Protein AF-A0A8D8CBX4-F1 (afdb_monomer_lite)

InterPro domains:
  IPR007122 Villin/Gelsolin [PR00597] (78-94)
  IPR007122 Villin/Gelsolin [PR00597] (103-121)
  IPR007122 Villin/Gelsolin [PTHR11977] (2-122)
  IPR007123 Gelsolin-like domain [PF00626] (69-121)
  IPR029006 ADF-H/Gelsolin-like domain superfamily [G3DSA:3.40.20.10] (53-123)

Organism: Culex pipiens (NCBI:txid7175)

Sequence (123 aa):
TMFKQFFSNWKDKDQSTGPGQAYSIGRIARVSQVPFDASSLHSNKVMAAQHGMVDDGSGKVQVWRVEGNDRVPVDPSSFGQFFGGDCYLILYTYLNGGREQHIIYTWQGLKCTQDELTASAFL

Radius of gyration: 19.62 Å; chains: 1; bounding box: 45×46×44 Å

Structure (mmCIF, N/CA/C/O backbone):
data_AF-A0A8D8CBX4-F1
#
_entry.id   AF-A0A8D8CBX4-F1
#
loop_
_atom_site.group_PDB
_atom_site.id
_atom_site.type_symbol
_atom_site.label_atom_id
_atom_site.label_alt_id
_atom_site.label_comp_id
_atom_site.label_asym_id
_atom_site.label_entity_id
_atom_site.label_seq_id
_atom_site.pdbx_PDB_ins_code
_atom_site.Cartn_x
_atom_site.Cartn_y
_atom_site.Cartn_z
_atom_site.occupancy
_atom_site.B_iso_or_equiv
_atom_site.auth_seq_id
_atom_site.auth_comp_id
_atom_site.auth_asym_id
_atom_site.auth_atom_id
_atom_site.pdbx_PDB_model_num
ATOM 1 N N . THR A 1 1 ? 20.791 19.776 -9.555 1.00 57.38 1 THR A N 1
ATOM 2 C CA . THR A 1 1 ? 21.751 19.957 -8.445 1.00 57.38 1 THR A CA 1
ATOM 3 C C . THR A 1 1 ? 21.024 19.840 -7.124 1.00 57.38 1 THR A C 1
ATOM 5 O O . THR A 1 1 ? 19.855 20.199 -7.064 1.00 57.38 1 THR A O 1
ATOM 8 N N . MET A 1 2 ? 21.725 19.398 -6.077 1.00 78.38 2 MET A N 1
ATOM 9 C CA . MET A 1 2 ? 21.229 19.317 -4.694 1.00 78.38 2 MET A CA 1
ATOM 10 C C . MET A 1 2 ? 20.594 20.640 -4.216 1.00 78.38 2 MET A C 1
ATOM 12 O O . MET A 1 2 ? 19.652 20.636 -3.445 1.00 78.38 2 MET A O 1
ATOM 16 N N . PHE A 1 3 ? 21.040 21.775 -4.764 1.00 85.56 3 PHE A N 1
ATOM 17 C CA . PHE A 1 3 ? 20.479 23.113 -4.550 1.00 85.56 3 PHE A CA 1
ATOM 18 C C . PHE A 1 3 ? 18.948 23.215 -4.704 1.00 85.56 3 PHE A C 1
ATOM 20 O O . PHE A 1 3 ? 18.302 23.885 -3.905 1.00 85.56 3 PHE A O 1
ATOM 27 N N . LYS A 1 4 ? 18.348 22.540 -5.697 1.00 84.31 4 LYS A N 1
ATOM 28 C CA . LYS A 1 4 ? 16.898 22.647 -5.946 1.00 84.31 4 LYS A CA 1
ATOM 29 C C . LYS A 1 4 ? 16.053 22.052 -4.807 1.00 84.31 4 LYS A C 1
ATOM 31 O O . LYS A 1 4 ? 14.904 22.444 -4.659 1.00 84.31 4 LYS A O 1
ATOM 36 N N . GLN A 1 5 ? 16.622 21.168 -3.978 1.00 85.06 5 GLN A N 1
ATOM 37 C CA . GLN A 1 5 ? 15.916 20.525 -2.862 1.00 85.06 5 GLN A CA 1
ATOM 38 C C . GLN A 1 5 ? 15.613 21.479 -1.691 1.00 85.06 5 GLN A C 1
ATOM 40 O O . GLN A 1 5 ? 14.779 21.161 -0.853 1.00 85.06 5 GLN A O 1
ATOM 45 N N . PHE A 1 6 ? 16.298 22.629 -1.602 1.00 91.50 6 PHE A N 1
ATOM 46 C CA . PHE A 1 6 ? 16.089 23.607 -0.521 1.00 91.50 6 PHE A CA 1
ATOM 47 C C . PHE A 1 6 ? 14.812 24.438 -0.694 1.00 91.50 6 PHE A C 1
ATOM 49 O O . PHE A 1 6 ? 14.454 25.214 0.189 1.00 91.50 6 PHE A O 1
ATOM 56 N N . PHE A 1 7 ? 14.129 24.293 -1.828 1.00 90.88 7 PHE A N 1
ATOM 57 C CA . PHE A 1 7 ? 12.913 25.024 -2.146 1.00 90.88 7 PHE A CA 1
ATOM 58 C C . PHE A 1 7 ? 11.723 24.070 -2.073 1.00 90.88 7 PHE A C 1
ATOM 60 O O . PHE A 1 7 ? 11.760 22.984 -2.644 1.00 90.88 7 PHE A O 1
ATOM 67 N N . SER A 1 8 ? 10.649 24.491 -1.401 1.00 88.19 8 SER A N 1
ATOM 68 C CA . SER A 1 8 ? 9.446 23.670 -1.191 1.00 88.19 8 SER A CA 1
ATOM 69 C C . SER A 1 8 ? 8.744 23.262 -2.490 1.00 88.19 8 SER A C 1
ATOM 71 O O . SER A 1 8 ? 8.106 22.216 -2.543 1.00 88.19 8 SER A O 1
ATOM 73 N N . ASN A 1 9 ? 8.854 24.077 -3.543 1.00 84.44 9 ASN A N 1
ATOM 74 C CA . ASN A 1 9 ? 8.323 23.780 -4.870 1.00 84.44 9 ASN A CA 1
ATOM 75 C C . ASN A 1 9 ? 9.165 24.490 -5.942 1.00 84.44 9 ASN A C 1
ATOM 77 O O . ASN A 1 9 ? 8.913 25.651 -6.270 1.00 84.44 9 ASN A O 1
ATOM 81 N N . TRP A 1 10 ? 10.193 23.814 -6.463 1.00 84.56 10 TRP A N 1
ATOM 82 C CA . TRP A 1 10 ? 11.012 24.329 -7.565 1.00 84.56 10 TRP A CA 1
ATOM 83 C C . TRP A 1 10 ? 10.423 23.914 -8.913 1.00 84.56 10 TRP A C 1
ATOM 85 O O . TRP A 1 10 ? 10.226 22.727 -9.166 1.00 84.56 10 TRP A O 1
ATOM 95 N N . LYS A 1 11 ? 10.215 24.878 -9.813 1.00 83.12 11 LYS A N 1
ATOM 96 C CA . LYS A 1 11 ? 9.778 24.623 -11.190 1.00 83.12 11 LYS A CA 1
ATOM 97 C C . LYS A 1 11 ? 10.758 25.262 -12.159 1.00 83.12 11 LYS A C 1
ATOM 99 O O . LYS A 1 11 ? 11.038 26.453 -12.047 1.00 83.12 11 LYS A O 1
ATOM 104 N N . ASP A 1 12 ? 11.260 24.486 -13.114 1.00 81.81 12 ASP A N 1
ATOM 105 C CA . ASP A 1 12 ? 12.005 25.057 -14.231 1.00 81.81 12 ASP A CA 1
ATOM 106 C C . ASP A 1 12 ? 11.011 25.635 -15.248 1.00 81.81 12 ASP A C 1
ATOM 108 O O . ASP A 1 12 ? 9.989 25.021 -15.573 1.00 81.81 12 ASP A O 1
ATOM 112 N N . LYS A 1 13 ? 11.296 26.845 -15.733 1.00 75.94 13 LYS A N 1
ATOM 113 C CA . LYS A 1 13 ? 10.495 27.494 -16.773 1.00 75.94 13 LYS A CA 1
ATOM 114 C C . LYS A 1 13 ? 10.512 26.608 -18.030 1.00 75.94 13 LYS A C 1
ATOM 116 O O . LYS A 1 13 ? 11.580 26.171 -18.446 1.00 75.94 13 LYS A O 1
ATOM 121 N N . ASP A 1 14 ? 9.334 26.327 -18.589 1.00 72.19 14 ASP A N 1
ATOM 122 C CA . ASP A 1 14 ? 9.120 25.564 -19.834 1.00 72.19 14 ASP A CA 1
ATOM 123 C C . ASP A 1 14 ? 9.420 24.042 -19.781 1.00 72.19 14 ASP A C 1
ATOM 125 O O . ASP A 1 14 ? 9.420 23.365 -20.807 1.00 72.19 14 ASP A O 1
ATOM 129 N N . GLN A 1 15 ? 9.599 23.450 -18.592 1.00 65.69 15 GLN A N 1
ATOM 130 C CA . GLN A 1 15 ? 9.895 22.010 -18.440 1.00 65.69 15 GLN A CA 1
ATOM 131 C C . GLN A 1 15 ? 8.688 21.073 -18.664 1.00 65.69 15 GLN A C 1
ATOM 133 O O . GLN A 1 15 ? 8.854 19.858 -18.722 1.00 65.69 15 GLN A O 1
ATOM 138 N N . SER A 1 16 ? 7.468 21.597 -18.812 1.00 64.75 16 SER A N 1
ATOM 139 C CA . SER A 1 16 ? 6.272 20.774 -19.065 1.00 64.75 16 SER A CA 1
ATOM 140 C C . SER A 1 16 ? 6.237 20.145 -20.464 1.00 64.75 16 SER A C 1
ATOM 142 O O . SER A 1 16 ? 5.397 19.286 -20.720 1.00 64.75 16 SER A O 1
ATOM 144 N N . THR A 1 17 ? 7.128 20.555 -21.372 1.00 56.28 17 THR A N 1
ATOM 145 C CA . THR A 1 17 ? 7.209 20.045 -22.746 1.00 56.28 17 THR A CA 1
ATOM 146 C C . THR A 1 17 ? 8.581 19.426 -23.021 1.00 56.28 17 THR A C 1
ATOM 148 O O . THR A 1 17 ? 9.570 20.141 -23.158 1.00 56.28 17 THR A O 1
ATOM 151 N N . GLY A 1 18 ? 8.633 18.095 -23.135 1.00 59.56 18 GLY A N 1
ATOM 152 C CA . GLY A 1 18 ? 9.830 17.327 -23.511 1.00 59.56 18 GLY A CA 1
ATOM 153 C C . GLY A 1 18 ? 10.329 16.363 -22.421 1.00 59.56 18 GLY A C 1
ATOM 154 O O . GLY A 1 18 ? 9.892 16.444 -21.274 1.00 59.56 18 GLY A O 1
ATOM 155 N N . PRO A 1 19 ? 11.231 15.419 -22.755 1.00 58.53 19 PRO A N 1
ATOM 156 C CA . PRO A 1 19 ? 11.836 14.525 -21.769 1.00 58.53 19 PRO A CA 1
ATOM 157 C C . PRO A 1 19 ? 12.657 15.350 -20.768 1.00 58.53 19 PRO A C 1
ATOM 159 O O . PRO A 1 19 ? 13.644 15.990 -21.133 1.00 58.53 19 PRO A O 1
ATOM 162 N N . GLY A 1 20 ? 12.218 15.374 -19.507 1.00 57.94 20 GLY A N 1
ATOM 163 C CA . GLY A 1 20 ? 12.816 16.200 -18.460 1.00 57.94 20 GLY A CA 1
ATOM 164 C C . GLY A 1 20 ? 14.312 15.926 -18.278 1.00 57.94 20 GLY A C 1
ATOM 165 O O . GLY A 1 20 ? 14.747 14.777 -18.209 1.00 57.94 20 GLY A O 1
ATOM 166 N N . GLN A 1 21 ? 15.123 16.982 -18.176 1.00 54.78 21 GLN A N 1
ATOM 167 C CA . GLN A 1 21 ? 16.536 16.843 -17.822 1.00 54.78 21 GLN A CA 1
ATOM 168 C C . GLN A 1 21 ? 16.675 16.471 -16.340 1.00 54.78 21 GLN A C 1
ATOM 170 O O . GLN A 1 21 ? 16.613 17.326 -15.454 1.00 54.78 21 GLN A O 1
ATOM 175 N N . ALA A 1 22 ? 16.905 15.188 -16.063 1.00 53.78 22 ALA A N 1
ATOM 176 C CA . ALA A 1 22 ? 17.381 14.750 -14.759 1.00 53.78 22 ALA A CA 1
ATOM 177 C C . ALA A 1 22 ? 18.858 15.153 -14.610 1.00 53.78 22 ALA A C 1
ATOM 179 O O . ALA A 1 22 ? 19.747 14.584 -15.242 1.00 53.78 22 ALA A O 1
ATOM 180 N N . TYR A 1 23 ? 19.137 16.160 -13.782 1.00 53.59 23 TYR A N 1
ATOM 181 C CA . TYR A 1 23 ? 20.510 16.494 -13.399 1.00 53.59 23 TYR A CA 1
ATOM 182 C C . TYR A 1 23 ? 21.025 15.474 -12.376 1.00 53.59 23 TYR A C 1
ATOM 184 O O . TYR A 1 23 ? 20.825 15.650 -11.173 1.00 53.59 23 TYR A O 1
ATOM 192 N N . SER A 1 24 ? 21.710 14.432 -12.846 1.00 53.16 24 SER A N 1
ATOM 193 C CA . SER A 1 24 ? 22.367 13.434 -11.996 1.00 53.16 24 SER A CA 1
ATOM 194 C C . SER A 1 24 ? 23.672 13.996 -11.422 1.00 53.16 24 SER A C 1
ATOM 196 O O . SER A 1 24 ? 24.594 14.316 -12.170 1.00 53.16 24 SER A O 1
ATOM 198 N N . ILE A 1 25 ? 23.786 14.111 -10.096 1.00 45.34 25 ILE A N 1
ATOM 199 C CA . ILE A 1 25 ? 25.086 14.317 -9.440 1.00 45.34 25 ILE A CA 1
ATOM 200 C C . ILE A 1 25 ? 25.680 12.930 -9.167 1.00 45.34 25 ILE A C 1
ATOM 202 O O . ILE A 1 25 ? 25.120 12.170 -8.384 1.00 45.34 25 ILE A O 1
ATOM 206 N N . GLY A 1 26 ? 26.808 12.606 -9.807 1.00 55.91 26 GLY A N 1
ATOM 207 C CA . GLY A 1 26 ? 27.581 11.381 -9.559 1.00 55.91 26 GLY A CA 1
ATOM 208 C C . GLY A 1 26 ? 27.706 10.438 -10.761 1.00 55.91 26 GLY A C 1
ATOM 209 O O . GLY A 1 26 ? 27.077 10.625 -11.800 1.00 55.91 26 GLY A O 1
ATOM 210 N N . ARG A 1 27 ? 28.544 9.400 -10.610 1.00 50.62 27 ARG A N 1
ATOM 211 C CA . ARG A 1 27 ? 28.816 8.343 -11.605 1.00 50.62 27 ARG A CA 1
ATOM 212 C C . ARG A 1 27 ? 27.663 7.330 -11.668 1.00 50.62 27 ARG A C 1
ATOM 214 O O . ARG A 1 27 ? 27.875 6.132 -11.533 1.00 50.62 27 ARG A O 1
ATOM 221 N N . ILE A 1 28 ? 26.437 7.811 -11.832 1.00 54.34 28 ILE A N 1
ATOM 222 C CA . ILE A 1 28 ? 25.296 6.956 -12.153 1.00 54.34 28 ILE A CA 1
ATOM 223 C C . ILE A 1 28 ? 25.345 6.795 -13.672 1.00 54.34 28 ILE A C 1
ATOM 225 O O . ILE A 1 28 ? 25.278 7.783 -14.404 1.00 54.34 28 ILE A O 1
ATOM 229 N N . ALA A 1 29 ? 25.580 5.570 -14.147 1.00 55.88 29 ALA A N 1
ATOM 230 C CA . ALA A 1 29 ? 25.587 5.262 -15.576 1.00 55.88 29 ALA A CA 1
ATOM 231 C C . ALA A 1 29 ? 24.302 5.792 -16.235 1.00 55.88 29 ALA A C 1
ATOM 233 O O . ALA A 1 29 ? 23.274 5.888 -15.569 1.00 55.88 29 ALA A O 1
ATOM 234 N N . ARG A 1 30 ? 24.346 6.146 -17.528 1.00 62.28 30 ARG A N 1
ATOM 235 C CA . ARG A 1 30 ? 23.145 6.554 -18.278 1.00 62.28 30 ARG A CA 1
ATOM 236 C C . ARG A 1 30 ? 22.066 5.477 -18.119 1.00 62.28 30 ARG A C 1
ATOM 238 O O . ARG A 1 30 ? 22.155 4.426 -18.744 1.00 62.28 30 ARG A O 1
ATOM 245 N N . VAL A 1 31 ? 21.070 5.738 -17.278 1.00 68.56 31 VAL A N 1
ATOM 246 C CA . VAL A 1 31 ? 19.917 4.858 -17.100 1.00 68.56 31 VAL A CA 1
ATOM 247 C C . VAL A 1 31 ? 18.951 5.155 -18.244 1.00 68.56 31 VAL A C 1
ATOM 249 O O . VAL A 1 31 ? 18.454 6.277 -18.361 1.00 68.56 31 VAL A O 1
ATOM 252 N N . SER A 1 32 ? 18.710 4.173 -19.114 1.00 77.69 32 SER A N 1
ATOM 253 C CA . SER A 1 32 ? 17.713 4.285 -20.180 1.00 77.69 32 SER A CA 1
ATOM 254 C C . SER A 1 32 ? 16.328 4.430 -19.564 1.00 77.69 32 SER A C 1
ATOM 256 O O . SER A 1 32 ? 15.933 3.588 -18.761 1.00 77.69 32 SER A O 1
ATOM 258 N N . GLN A 1 33 ? 15.594 5.475 -19.935 1.00 77.12 33 GLN A N 1
ATOM 259 C CA . GLN A 1 33 ? 14.199 5.632 -19.532 1.00 77.12 33 GLN A CA 1
ATOM 260 C C . GLN A 1 33 ? 13.367 4.555 -20.230 1.00 77.12 33 GLN A C 1
ATOM 262 O O . GLN A 1 33 ? 13.363 4.486 -21.460 1.00 77.12 33 GLN A O 1
ATOM 267 N N . VAL A 1 34 ? 12.711 3.696 -19.452 1.00 83.75 34 VAL A N 1
ATOM 268 C CA . VAL A 1 34 ? 11.866 2.618 -19.967 1.00 83.75 34 VAL A CA 1
ATOM 269 C C . VAL A 1 34 ? 10.408 3.016 -19.722 1.00 83.75 34 VAL A C 1
ATOM 271 O O . VAL A 1 34 ? 10.032 3.221 -18.566 1.00 83.75 34 VAL A O 1
ATOM 274 N N . PRO A 1 35 ? 9.578 3.159 -20.770 1.00 86.94 35 PRO A N 1
ATOM 275 C CA . PRO A 1 35 ? 8.142 3.370 -20.601 1.00 86.94 35 PRO A CA 1
ATOM 276 C C . PRO A 1 35 ? 7.511 2.252 -19.767 1.00 86.94 35 PRO A C 1
ATOM 278 O O . PRO A 1 35 ? 7.965 1.113 -19.826 1.00 86.94 35 PRO A O 1
ATOM 281 N N . PHE A 1 36 ? 6.473 2.570 -18.996 1.00 87.44 36 PHE A N 1
ATOM 282 C CA . PHE A 1 36 ? 5.753 1.562 -18.222 1.00 87.44 36 PHE A CA 1
ATOM 283 C C . PHE A 1 36 ? 4.942 0.644 -19.147 1.00 87.44 36 PHE A C 1
ATOM 285 O O . PHE A 1 36 ? 4.178 1.126 -19.982 1.00 87.44 36 PHE A O 1
ATOM 292 N N . ASP A 1 37 ? 5.084 -0.667 -18.963 1.00 88.31 37 ASP A N 1
ATOM 293 C CA . ASP A 1 37 ? 4.275 -1.701 -19.606 1.00 88.31 37 ASP A CA 1
ATOM 294 C C . ASP A 1 37 ? 4.102 -2.880 -18.638 1.00 88.31 37 ASP A C 1
ATOM 296 O O . ASP A 1 37 ? 5.040 -3.626 -18.354 1.00 88.31 37 ASP A O 1
ATOM 300 N N . ALA A 1 38 ? 2.878 -3.053 -18.137 1.00 85.56 38 ALA A N 1
ATOM 301 C CA . ALA A 1 38 ? 2.551 -4.081 -17.154 1.00 85.56 38 ALA A CA 1
ATOM 302 C C . ALA A 1 38 ? 2.845 -5.505 -17.660 1.00 85.56 38 ALA A C 1
ATOM 304 O O . ALA A 1 38 ? 3.258 -6.357 -16.876 1.00 85.56 38 ALA A O 1
ATOM 305 N N . SER A 1 39 ? 2.703 -5.754 -18.970 1.00 85.81 39 SER A N 1
ATOM 306 C CA . SER A 1 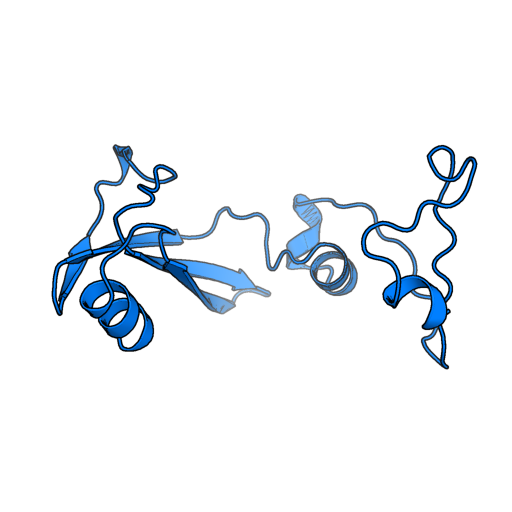39 ? 2.862 -7.096 -19.546 1.00 85.81 39 SER A CA 1
ATOM 307 C C . SER A 1 39 ? 4.300 -7.614 -19.483 1.00 85.81 39 SER A C 1
ATOM 309 O O . SER A 1 39 ? 4.518 -8.817 -19.374 1.00 85.81 39 SER A O 1
ATOM 311 N N . SER A 1 40 ? 5.289 -6.716 -19.504 1.00 84.69 40 SER A N 1
ATOM 312 C CA . SER A 1 40 ? 6.712 -7.065 -19.426 1.00 84.69 40 SER A CA 1
ATOM 313 C C . SER A 1 40 ? 7.341 -6.775 -18.057 1.00 84.69 40 SER A C 1
ATOM 315 O O . SER A 1 40 ? 8.488 -7.172 -17.806 1.00 84.69 40 SER A O 1
ATOM 317 N N . LEU A 1 41 ? 6.591 -6.151 -17.142 1.00 84.00 41 LEU A N 1
ATOM 318 C CA . LEU A 1 41 ? 7.058 -5.683 -15.836 1.00 84.00 41 LEU A CA 1
ATOM 319 C C . LEU A 1 41 ? 7.686 -6.791 -14.981 1.00 84.00 41 LEU A C 1
ATOM 321 O O . LEU A 1 41 ? 8.782 -6.611 -14.451 1.00 84.00 41 LEU A O 1
ATOM 325 N N . HIS A 1 42 ? 7.058 -7.968 -14.933 1.00 77.94 42 HIS A N 1
ATOM 326 C CA . HIS A 1 42 ? 7.532 -9.121 -14.154 1.00 77.94 42 HIS A CA 1
ATOM 327 C C . HIS A 1 42 ? 8.908 -9.660 -14.605 1.00 77.94 42 HIS A C 1
ATOM 329 O O . HIS A 1 42 ? 9.524 -10.472 -13.915 1.00 77.94 42 HIS A O 1
ATOM 335 N N . SER A 1 43 ? 9.389 -9.267 -15.789 1.00 82.12 43 SER A N 1
ATOM 336 C CA . SER A 1 43 ? 10.684 -9.688 -16.346 1.00 82.12 43 SER A CA 1
ATOM 337 C C . SER A 1 43 ? 11.706 -8.548 -16.411 1.00 82.12 43 SER A C 1
ATOM 339 O O . SER A 1 43 ? 12.914 -8.790 -16.483 1.00 82.12 43 SER A O 1
ATOM 341 N N . ASN A 1 44 ? 11.243 -7.297 -16.337 1.00 84.94 44 ASN A N 1
ATOM 342 C CA . ASN A 1 44 ? 12.058 -6.108 -16.533 1.00 84.94 44 ASN A CA 1
ATOM 343 C C . ASN A 1 44 ? 12.359 -5.393 -15.205 1.00 84.94 44 ASN A C 1
ATOM 345 O O . ASN A 1 44 ? 11.665 -4.465 -14.791 1.00 84.94 44 ASN A O 1
ATOM 349 N N . LYS A 1 45 ? 13.473 -5.775 -14.565 1.00 81.94 45 LYS A N 1
ATOM 350 C CA . LYS A 1 45 ? 13.932 -5.178 -13.292 1.00 81.94 45 LYS A CA 1
ATOM 351 C C . LYS A 1 45 ? 14.180 -3.668 -13.369 1.00 81.94 45 LYS A C 1
ATOM 353 O O . LYS A 1 45 ? 14.045 -2.980 -12.362 1.00 81.94 45 LYS A O 1
ATOM 358 N N . VAL A 1 46 ? 14.562 -3.153 -14.540 1.00 84.56 46 VAL A N 1
ATOM 359 C CA . VAL A 1 46 ? 14.801 -1.714 -14.736 1.00 84.56 46 VAL A CA 1
ATOM 360 C C . VAL A 1 46 ? 13.476 -0.959 -14.727 1.00 84.56 46 VAL A C 1
ATOM 362 O O . VAL A 1 46 ? 13.375 0.071 -14.0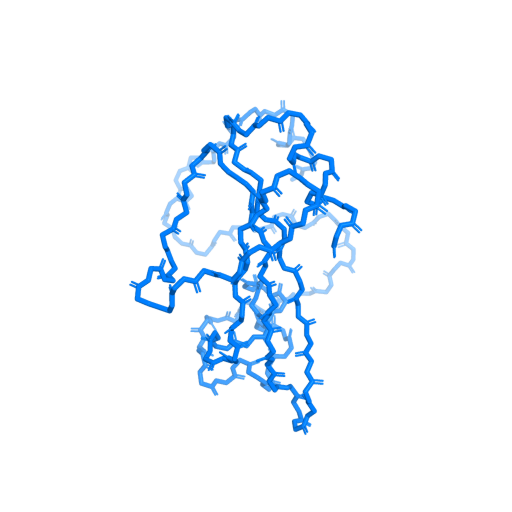68 1.00 84.56 46 VAL A O 1
ATOM 365 N N . MET A 1 47 ? 12.455 -1.497 -15.400 1.00 85.38 47 MET A N 1
ATOM 366 C CA . MET A 1 47 ? 11.104 -0.937 -15.381 1.00 85.38 47 MET A CA 1
ATOM 367 C C . MET A 1 47 ? 10.514 -0.960 -13.965 1.00 85.38 47 MET A C 1
ATOM 369 O O . MET A 1 47 ? 10.039 0.071 -13.494 1.00 85.38 47 MET A O 1
ATOM 373 N N . ALA A 1 48 ? 10.634 -2.087 -13.255 1.00 83.56 48 ALA A N 1
ATOM 374 C CA . ALA A 1 48 ? 10.179 -2.210 -11.870 1.00 83.56 48 ALA A CA 1
ATOM 375 C C . ALA A 1 48 ? 10.814 -1.151 -10.948 1.00 83.56 48 ALA A C 1
ATOM 377 O O . ALA A 1 48 ? 10.119 -0.471 -10.195 1.00 83.56 48 ALA A O 1
ATOM 378 N N . ALA A 1 49 ? 12.131 -0.949 -11.063 1.00 82.50 49 ALA A N 1
ATOM 379 C CA . ALA A 1 49 ? 12.859 0.036 -10.265 1.00 82.50 49 ALA A CA 1
ATOM 380 C C . ALA A 1 49 ? 12.518 1.496 -10.623 1.00 82.50 49 ALA A C 1
ATOM 382 O O . ALA A 1 49 ? 12.503 2.343 -9.735 1.00 82.50 49 ALA A O 1
ATOM 383 N N . GLN A 1 50 ? 12.263 1.806 -11.900 1.00 84.88 50 GLN A N 1
ATOM 384 C CA . GLN A 1 50 ? 11.933 3.170 -12.339 1.00 84.88 50 GLN A CA 1
ATOM 385 C C . GLN A 1 50 ? 10.518 3.599 -11.956 1.00 84.88 50 GLN A C 1
ATOM 387 O O . GLN A 1 50 ? 10.312 4.766 -11.635 1.00 84.88 50 GLN A O 1
ATOM 392 N N . HIS A 1 51 ? 9.563 2.667 -11.987 1.00 86.06 51 HIS A N 1
ATOM 393 C CA . HIS A 1 51 ? 8.146 2.962 -11.747 1.00 86.06 51 HIS A CA 1
ATOM 394 C C . HIS A 1 51 ? 7.675 2.593 -10.338 1.00 86.06 51 HIS A C 1
ATOM 396 O O . HIS A 1 51 ? 6.544 2.900 -9.983 1.00 86.06 51 HIS A O 1
ATOM 402 N N . GLY A 1 52 ? 8.526 1.960 -9.521 1.00 86.69 52 GLY A N 1
ATOM 403 C CA . GLY A 1 52 ? 8.178 1.567 -8.151 1.00 86.69 52 GLY A CA 1
ATOM 404 C C . GLY A 1 52 ? 7.142 0.443 -8.081 1.00 86.69 52 GLY A C 1
ATOM 405 O O . GLY A 1 52 ? 6.411 0.351 -7.100 1.00 86.69 52 GLY A O 1
ATOM 406 N N . MET A 1 53 ? 7.075 -0.399 -9.114 1.00 87.75 53 MET A N 1
ATOM 407 C CA . MET A 1 53 ? 6.084 -1.468 -9.252 1.00 87.75 53 MET A CA 1
ATOM 408 C C . MET A 1 53 ? 6.789 -2.821 -9.257 1.00 87.75 53 MET A C 1
ATOM 410 O O . MET A 1 53 ? 7.684 -3.045 -1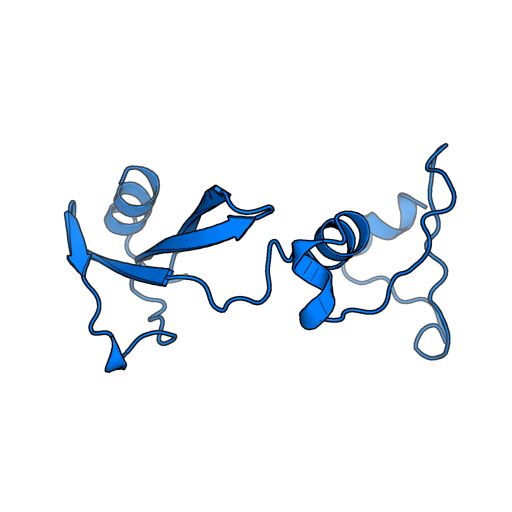0.071 1.00 87.75 53 MET A O 1
ATOM 414 N N . VAL A 1 54 ? 6.413 -3.721 -8.348 1.00 86.25 54 VAL A N 1
ATOM 415 C CA . VAL A 1 54 ? 7.038 -5.054 -8.249 1.00 86.25 54 VAL A CA 1
ATOM 416 C C . VAL A 1 54 ? 6.448 -6.066 -9.232 1.00 86.25 54 VAL A C 1
ATOM 418 O O . VAL A 1 54 ? 7.130 -7.020 -9.605 1.00 86.25 54 VAL A O 1
ATOM 421 N N . ASP A 1 55 ? 5.207 -5.836 -9.653 1.00 89.69 55 ASP A N 1
ATOM 422 C CA . ASP A 1 55 ? 4.424 -6.605 -10.613 1.00 89.69 55 ASP A CA 1
ATOM 423 C C . ASP A 1 55 ? 3.221 -5.764 -11.096 1.00 89.69 55 ASP A C 1
ATOM 425 O O . ASP A 1 55 ? 3.152 -4.557 -10.845 1.00 89.69 55 ASP A O 1
ATOM 429 N N . ASP A 1 56 ? 2.288 -6.381 -11.819 1.00 87.81 56 ASP A N 1
ATOM 430 C CA . ASP A 1 56 ? 1.127 -5.716 -12.421 1.00 87.81 56 ASP A CA 1
ATOM 431 C C . ASP A 1 56 ? -0.047 -5.457 -11.454 1.00 87.81 56 ASP A C 1
ATOM 433 O O . ASP A 1 56 ? -1.061 -4.893 -11.870 1.00 87.81 56 ASP A O 1
ATOM 437 N N . GLY A 1 57 ? 0.074 -5.835 -10.176 1.00 89.25 57 GLY A N 1
ATOM 438 C CA . GLY A 1 57 ? -0.980 -5.661 -9.175 1.00 89.25 57 GLY A CA 1
ATOM 439 C C . GLY A 1 57 ? -2.050 -6.762 -9.163 1.00 89.25 57 GLY A C 1
ATOM 440 O O . GLY A 1 57 ? -3.015 -6.648 -8.406 1.00 89.25 57 GLY A O 1
ATOM 441 N N . SER A 1 58 ? -1.917 -7.814 -9.980 1.00 90.38 58 SER A N 1
ATOM 442 C CA . SER A 1 58 ? -2.910 -8.900 -10.091 1.00 90.38 58 SER A CA 1
ATOM 443 C C . SER A 1 58 ? -2.776 -10.005 -9.031 1.00 90.38 58 SER A C 1
ATOM 445 O O . SER A 1 58 ? -3.539 -10.976 -9.034 1.00 90.38 58 SER A O 1
ATOM 447 N N . GLY A 1 59 ? -1.811 -9.873 -8.120 1.00 92.75 59 GLY A N 1
ATOM 448 C CA . GLY A 1 59 ? -1.539 -10.823 -7.050 1.00 92.75 59 GLY A CA 1
ATOM 449 C C . GLY A 1 59 ? -2.684 -10.988 -6.046 1.00 92.75 59 GLY A C 1
ATOM 450 O O . GLY A 1 59 ? -3.686 -10.271 -6.030 1.00 92.75 59 GLY A O 1
ATOM 451 N N . LYS A 1 60 ? -2.526 -11.965 -5.152 1.00 96.75 60 LYS A N 1
ATOM 452 C CA . LYS A 1 60 ? -3.513 -12.250 -4.109 1.00 96.75 60 LYS A CA 1
ATOM 453 C C . LYS A 1 60 ? -3.403 -11.219 -2.989 1.00 96.75 60 LYS A C 1
ATOM 455 O O . LYS A 1 60 ? -2.332 -11.033 -2.414 1.00 96.75 60 LYS A O 1
ATOM 460 N N . VAL A 1 61 ? -4.534 -10.619 -2.636 1.00 97.31 61 VAL A N 1
ATOM 461 C CA . VAL A 1 61 ? -4.636 -9.603 -1.584 1.00 97.31 61 VAL A CA 1
ATOM 462 C C . VAL A 1 61 ? -5.414 -10.158 -0.393 1.00 97.31 61 VAL A C 1
ATOM 464 O O . VAL A 1 61 ? -6.475 -10.763 -0.556 1.00 97.31 61 VAL A O 1
ATOM 467 N N . GLN A 1 62 ? -4.907 -9.916 0.811 1.00 97.88 62 GLN A N 1
ATOM 468 C CA . GLN A 1 62 ? -5.655 -10.053 2.058 1.00 97.88 62 GLN A CA 1
ATOM 469 C C . GLN A 1 62 ? -5.565 -8.732 2.817 1.00 97.88 62 GLN A C 1
ATOM 471 O O . GLN A 1 62 ? -4.471 -8.196 2.981 1.00 97.88 62 GLN A O 1
ATOM 476 N N . VAL A 1 63 ? -6.708 -8.208 3.254 1.00 98.12 63 VAL A N 1
ATOM 477 C CA . VAL A 1 63 ? -6.795 -6.925 3.958 1.00 98.12 63 VAL A CA 1
ATOM 478 C C . VAL A 1 63 ? -7.385 -7.155 5.339 1.00 98.12 63 VAL A C 1
ATOM 480 O O . VAL A 1 63 ? -8.407 -7.831 5.480 1.00 98.12 63 VAL A O 1
ATOM 483 N N . TRP A 1 64 ? -6.760 -6.557 6.345 1.00 98.06 64 TRP A N 1
ATOM 484 C CA . TRP A 1 64 ? -7.285 -6.476 7.699 1.00 98.06 64 TRP A CA 1
ATOM 485 C C . TRP A 1 64 ? -7.372 -5.024 8.147 1.00 98.06 64 TRP A C 1
ATOM 487 O O . TRP A 1 64 ? -6.501 -4.219 7.818 1.00 98.06 64 TRP A O 1
ATOM 497 N N . ARG A 1 65 ? -8.402 -4.712 8.927 1.00 97.44 65 ARG A N 1
ATOM 498 C CA . ARG A 1 65 ? -8.527 -3.479 9.698 1.00 97.44 65 ARG A CA 1
ATOM 499 C C . ARG A 1 65 ? -8.040 -3.744 11.118 1.00 97.44 65 ARG A C 1
ATOM 501 O O . ARG A 1 65 ? -8.330 -4.798 11.677 1.00 97.44 65 ARG A O 1
ATOM 508 N N . VAL A 1 66 ? -7.295 -2.811 11.688 1.00 95.88 66 VAL A N 1
ATOM 509 C CA . VAL A 1 66 ? -6.883 -2.865 13.093 1.00 95.88 66 VAL A CA 1
ATOM 510 C C . VAL A 1 66 ? -8.049 -2.400 13.956 1.00 95.88 66 VAL A C 1
ATOM 512 O O . VAL A 1 66 ? -8.601 -1.335 13.705 1.00 95.88 66 VAL A O 1
ATOM 515 N N . GLU A 1 67 ? -8.417 -3.200 14.952 1.00 92.19 67 GLU A N 1
ATOM 516 C CA . GLU A 1 67 ? -9.430 -2.854 15.951 1.00 92.19 67 GLU A CA 1
ATOM 517 C C . GLU A 1 67 ? -8.857 -3.152 17.341 1.00 92.19 67 GLU A C 1
ATOM 519 O O . GLU A 1 67 ? -8.672 -4.310 17.731 1.00 92.19 67 GLU A O 1
ATOM 524 N N . GLY A 1 68 ? -8.520 -2.099 18.090 1.00 86.19 68 GLY A N 1
ATOM 525 C CA . GLY A 1 68 ? -7.800 -2.233 19.357 1.00 86.19 68 GLY A CA 1
ATOM 526 C C . GLY A 1 68 ? -6.433 -2.907 19.172 1.00 86.19 68 GLY A C 1
ATOM 527 O O . GLY A 1 68 ? -5.552 -2.353 18.523 1.00 86.19 68 GLY A O 1
ATOM 528 N N . ASN A 1 69 ? -6.258 -4.107 19.741 1.00 85.12 69 ASN A N 1
ATOM 529 C CA . ASN A 1 69 ? -4.997 -4.870 19.707 1.00 85.12 69 ASN A CA 1
ATOM 530 C C . ASN A 1 69 ? -5.004 -6.057 18.725 1.00 85.12 69 ASN A C 1
ATOM 532 O O . ASN A 1 69 ? -4.081 -6.872 18.762 1.00 85.12 69 ASN A O 1
ATOM 536 N N . ASP A 1 70 ? -6.031 -6.192 17.885 1.00 90.56 70 ASP A N 1
ATOM 537 C CA . ASP A 1 70 ? -6.144 -7.299 16.931 1.00 90.56 70 ASP A CA 1
ATOM 538 C C . ASP A 1 70 ? -6.473 -6.790 15.520 1.00 90.56 70 ASP A C 1
ATOM 540 O O . ASP A 1 70 ? -6.761 -5.609 15.302 1.00 90.56 70 ASP A O 1
ATOM 544 N N . ARG A 1 71 ? -6.403 -7.693 14.540 1.00 92.88 71 ARG A N 1
ATOM 545 C CA . ARG A 1 71 ? -6.703 -7.425 13.135 1.00 92.88 71 ARG A CA 1
ATOM 546 C C . ARG A 1 71 ? -7.944 -8.195 12.691 1.00 92.88 71 ARG A C 1
ATOM 548 O O . ARG A 1 71 ? -7.996 -9.424 12.725 1.00 92.88 71 ARG A O 1
ATOM 555 N N . VAL A 1 72 ? -8.937 -7.465 12.207 1.00 96.56 72 VAL A N 1
ATOM 556 C CA . VAL A 1 72 ? -10.208 -8.007 11.725 1.00 96.56 72 VAL A CA 1
ATOM 557 C C . VAL A 1 72 ? -10.181 -8.050 10.196 1.00 96.56 72 VAL A C 1
ATOM 559 O O . VAL A 1 72 ? -9.828 -7.050 9.570 1.00 96.56 72 VAL A O 1
ATOM 562 N N . PRO A 1 73 ? -10.502 -9.190 9.553 1.00 97.50 73 PRO A N 1
ATOM 563 C CA . PRO A 1 73 ? -10.523 -9.269 8.097 1.00 97.50 73 PRO A CA 1
ATOM 564 C C . PRO A 1 73 ? -11.570 -8.312 7.517 1.00 97.50 73 PRO A C 1
ATOM 566 O O . PRO A 1 73 ? -12.705 -8.253 7.987 1.00 97.50 73 PRO A O 1
ATOM 569 N N . VAL A 1 74 ? -11.181 -7.583 6.474 1.00 97.69 74 VAL A N 1
ATOM 570 C CA . VAL A 1 74 ? -12.072 -6.678 5.741 1.00 97.69 74 VAL A CA 1
ATOM 571 C C . VAL A 1 74 ? -12.888 -7.479 4.725 1.00 97.69 74 VAL A C 1
ATOM 573 O O . VAL A 1 74 ? -12.386 -8.434 4.129 1.00 97.69 74 VAL A O 1
ATOM 576 N N . ASP A 1 75 ? -14.149 -7.095 4.514 1.00 96.69 75 ASP A N 1
ATOM 577 C CA . ASP A 1 75 ? -15.007 -7.733 3.514 1.00 96.69 75 ASP A CA 1
ATOM 578 C C . ASP A 1 75 ? -14.427 -7.510 2.100 1.00 96.69 75 ASP A C 1
ATOM 580 O O . ASP A 1 75 ? -14.158 -6.356 1.740 1.00 96.69 75 ASP A O 1
ATOM 584 N N . PRO A 1 76 ? -14.259 -8.562 1.272 1.00 95.81 76 PRO A N 1
ATOM 585 C CA . PRO A 1 76 ? -13.753 -8.432 -0.095 1.00 95.81 76 PRO A CA 1
ATOM 586 C C . PRO A 1 76 ? -14.502 -7.416 -0.969 1.00 95.81 76 PRO A C 1
ATOM 588 O O . PRO A 1 76 ? -13.893 -6.797 -1.838 1.00 95.81 76 PRO A O 1
ATOM 591 N N . SER A 1 77 ? -15.801 -7.200 -0.736 1.00 97.00 77 SER A N 1
ATOM 592 C CA . SER A 1 77 ? -16.603 -6.190 -1.446 1.00 97.00 77 SER A CA 1
ATOM 593 C C . SER A 1 77 ? -16.196 -4.746 -1.135 1.00 97.00 77 SER A C 1
ATOM 595 O O . SER A 1 77 ? -16.508 -3.840 -1.906 1.00 97.00 77 SER A O 1
ATOM 597 N N . SER A 1 78 ? -15.475 -4.533 -0.033 1.00 96.06 78 SER A N 1
ATOM 598 C CA . SER A 1 78 ? -14.973 -3.227 0.404 1.00 96.06 78 SER A CA 1
ATOM 599 C C . SER A 1 78 ? -13.477 -3.031 0.133 1.00 96.06 78 SER A C 1
ATOM 601 O O . SER A 1 78 ? -12.910 -2.002 0.495 1.00 96.06 78 SER A O 1
ATOM 603 N N . PHE A 1 79 ? -12.817 -3.982 -0.541 1.00 96.06 79 PHE A N 1
ATOM 604 C CA . PHE A 1 79 ? -11.412 -3.827 -0.921 1.00 96.06 79 PHE A CA 1
ATOM 605 C C . PHE A 1 79 ? -11.211 -2.571 -1.779 1.00 96.06 79 PHE A C 1
ATOM 607 O O . PHE A 1 79 ? -11.944 -2.313 -2.733 1.00 96.06 79 PHE A O 1
ATOM 614 N N . GLY A 1 80 ? -10.201 -1.779 -1.416 1.00 94.12 80 GLY A N 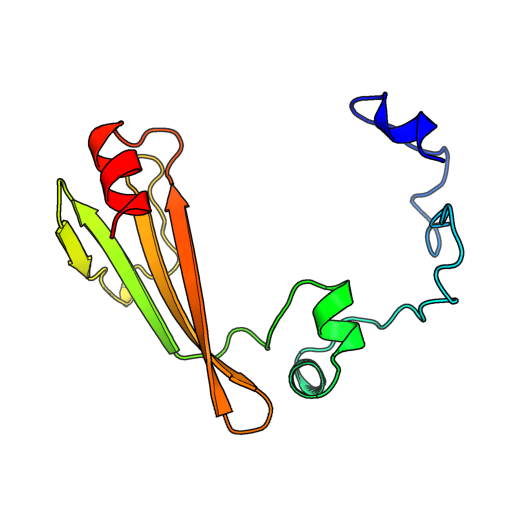1
ATOM 615 C CA . GLY A 1 80 ? -9.924 -0.476 -2.024 1.00 94.12 80 GLY A CA 1
ATOM 616 C C . GLY A 1 80 ? -10.609 0.705 -1.328 1.00 94.12 80 GLY A C 1
ATOM 617 O O . GLY A 1 80 ? -10.285 1.851 -1.635 1.00 94.12 80 GLY A O 1
ATOM 618 N N . GLN A 1 81 ? -11.505 0.456 -0.370 1.00 96.94 81 GLN A N 1
ATOM 619 C CA . GLN A 1 81 ? -12.078 1.490 0.490 1.00 96.94 81 GLN A CA 1
ATOM 620 C C . GLN A 1 81 ? -11.297 1.542 1.806 1.00 96.94 81 GLN A C 1
ATOM 622 O O . GLN A 1 81 ? -11.240 0.562 2.542 1.00 96.94 81 GLN A O 1
ATOM 627 N N . PHE A 1 82 ? -10.698 2.696 2.102 1.00 96.75 82 PHE A N 1
ATOM 628 C CA . PHE A 1 82 ? -9.924 2.918 3.323 1.00 96.75 82 PHE A CA 1
ATOM 629 C C . PHE A 1 82 ? -10.476 4.125 4.074 1.00 96.75 82 PHE A C 1
ATOM 631 O O . PHE A 1 82 ? -10.608 5.216 3.510 1.00 96.75 82 PHE A O 1
ATOM 638 N N . PHE A 1 83 ? -10.789 3.940 5.355 1.00 95.81 83 PHE A N 1
ATOM 639 C CA . PHE A 1 83 ? -11.319 5.001 6.203 1.00 95.81 83 PHE A CA 1
ATOM 640 C C . PHE A 1 83 ? -10.193 5.653 7.002 1.00 95.81 83 PHE A C 1
ATOM 642 O O . PHE A 1 83 ? -9.463 4.991 7.726 1.00 95.81 83 PHE A O 1
ATOM 649 N N . GLY A 1 84 ? -10.068 6.980 6.909 1.00 95.81 84 GLY A N 1
ATOM 650 C CA . GLY A 1 84 ? -8.996 7.737 7.573 1.00 95.81 84 GLY A CA 1
ATOM 651 C C . GLY A 1 84 ? -9.008 7.710 9.100 1.00 95.81 84 GLY A C 1
ATOM 652 O O . GLY A 1 84 ? -8.074 8.243 9.687 1.00 95.81 84 GLY A O 1
ATOM 653 N N . GLY A 1 85 ? -10.050 7.156 9.719 1.00 95.19 85 GLY A N 1
ATOM 654 C CA . GLY A 1 85 ? -10.136 6.934 11.161 1.00 95.19 85 GLY A CA 1
ATOM 655 C C . GLY A 1 85 ? -9.575 5.591 11.623 1.00 95.19 85 GLY A C 1
ATOM 656 O O . GLY A 1 85 ? -9.498 5.407 12.823 1.00 95.19 85 GLY A O 1
ATOM 657 N N . ASP A 1 86 ? -9.168 4.706 10.709 1.00 95.50 86 ASP A N 1
ATOM 658 C CA . ASP A 1 86 ? -8.696 3.361 11.044 1.00 95.50 86 ASP A CA 1
ATOM 659 C C . ASP A 1 86 ? -7.275 3.122 10.500 1.00 95.50 86 ASP A C 1
ATOM 661 O O . ASP A 1 86 ? -6.764 3.870 9.657 1.00 95.50 86 ASP A O 1
ATOM 665 N N . CYS A 1 87 ? -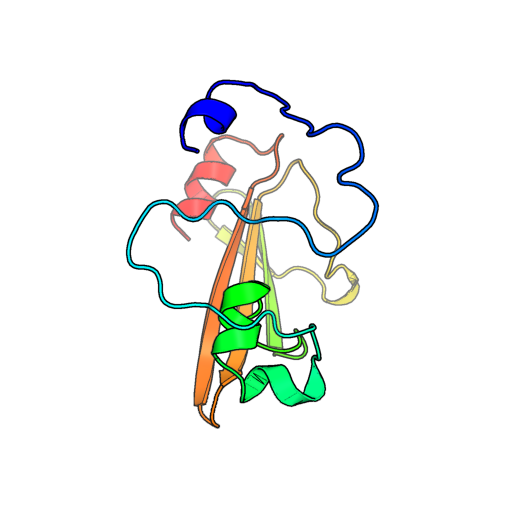6.659 2.020 10.926 1.00 96.56 87 CYS A N 1
ATOM 666 C CA . CYS A 1 87 ? -5.435 1.479 10.336 1.00 96.56 87 CYS A CA 1
ATOM 667 C C . CYS A 1 87 ? -5.714 0.153 9.621 1.00 96.56 87 CYS A C 1
ATOM 669 O O . CYS A 1 87 ? -6.571 -0.624 10.042 1.00 96.56 87 CYS A O 1
ATOM 671 N N . TYR A 1 88 ? -4.958 -0.134 8.562 1.00 97.50 88 TYR A N 1
ATOM 672 C CA . TYR A 1 88 ? -5.108 -1.350 7.767 1.00 97.50 88 TYR A CA 1
ATOM 673 C C . TYR A 1 88 ? -3.763 -2.030 7.533 1.00 97.50 88 TYR A C 1
ATOM 675 O O . TYR A 1 88 ? -2.749 -1.377 7.281 1.00 97.50 88 TYR A O 1
ATOM 683 N N . LEU A 1 89 ? -3.788 -3.358 7.555 1.00 97.62 89 LEU A N 1
ATOM 684 C CA . LEU A 1 89 ? -2.695 -4.220 7.126 1.00 97.62 89 LEU A CA 1
ATOM 685 C C . LEU A 1 89 ? -3.108 -4.914 5.837 1.00 97.62 89 LEU A C 1
ATOM 687 O O . LEU A 1 89 ? -4.184 -5.508 5.765 1.00 97.62 89 LEU A O 1
ATOM 691 N N . ILE A 1 90 ? -2.254 -4.861 4.822 1.00 97.88 90 ILE A N 1
ATOM 692 C CA . ILE A 1 90 ? -2.487 -5.537 3.548 1.00 97.88 90 ILE A CA 1
ATOM 693 C C . ILE A 1 90 ? -1.336 -6.497 3.288 1.00 97.88 90 ILE A C 1
ATOM 695 O O . ILE A 1 90 ? -0.195 -6.067 3.134 1.00 97.88 90 ILE A O 1
ATOM 699 N N . LEU A 1 91 ? -1.643 -7.790 3.197 1.00 97.75 91 LEU A N 1
ATOM 700 C CA . LEU A 1 91 ? -0.721 -8.793 2.677 1.00 97.75 91 LEU A CA 1
ATOM 701 C C . LEU A 1 91 ? -0.974 -8.944 1.181 1.00 97.75 91 LEU A C 1
ATOM 703 O O . LEU A 1 91 ? -2.014 -9.457 0.760 1.00 97.75 91 LEU A O 1
ATOM 707 N N . TYR A 1 92 ? 0.002 -8.517 0.394 1.00 97.75 92 TYR A N 1
ATOM 708 C CA . TYR A 1 92 ? 0.021 -8.695 -1.045 1.00 97.75 92 TYR A CA 1
ATOM 709 C C . TYR A 1 92 ? 0.983 -9.821 -1.414 1.00 97.75 92 TYR A C 1
ATOM 711 O O . TYR A 1 92 ? 2.165 -9.762 -1.085 1.00 97.75 92 TYR A O 1
ATOM 719 N N . THR A 1 93 ? 0.478 -10.857 -2.079 1.00 97.06 93 THR A N 1
ATOM 720 C CA . THR A 1 93 ? 1.268 -11.999 -2.553 1.00 97.06 93 THR A CA 1
ATOM 721 C C . THR A 1 93 ? 1.317 -11.984 -4.068 1.00 97.06 93 THR A C 1
ATOM 723 O O . THR A 1 93 ? 0.279 -12.087 -4.719 1.00 97.06 93 THR A O 1
ATOM 726 N N . TYR A 1 94 ? 2.519 -11.896 -4.625 1.00 93.44 94 TYR A N 1
ATOM 727 C CA . TYR A 1 94 ? 2.747 -11.809 -6.062 1.00 93.44 94 TYR A CA 1
ATOM 728 C C . TYR A 1 94 ? 3.774 -12.830 -6.532 1.00 93.44 94 TYR A C 1
ATOM 730 O O . TYR A 1 94 ? 4.554 -13.369 -5.745 1.00 93.44 94 TYR A O 1
ATOM 738 N N . LEU A 1 95 ? 3.774 -13.101 -7.835 1.00 90.12 95 LEU A N 1
ATOM 739 C CA . LEU A 1 95 ? 4.743 -13.986 -8.463 1.00 90.12 95 LEU A CA 1
ATOM 740 C C . LEU A 1 95 ? 5.839 -13.167 -9.130 1.00 90.12 95 LEU A C 1
ATOM 742 O O . LEU A 1 95 ? 5.576 -12.311 -9.969 1.00 90.12 95 LEU A O 1
ATOM 746 N N . ASN A 1 96 ? 7.087 -13.490 -8.813 1.00 85.00 96 ASN A N 1
ATOM 747 C CA . ASN A 1 96 ? 8.244 -12.924 -9.488 1.00 85.00 96 ASN A CA 1
ATOM 748 C C . ASN A 1 96 ? 9.201 -14.049 -9.884 1.00 85.00 96 ASN A C 1
ATOM 750 O O . ASN A 1 96 ? 9.706 -14.784 -9.032 1.00 85.00 96 ASN A O 1
ATOM 754 N N . GLY A 1 97 ? 9.414 -14.232 -11.190 1.00 83.25 97 GLY A N 1
ATOM 755 C CA . GLY A 1 97 ? 10.270 -15.304 -11.709 1.00 83.25 97 GLY A CA 1
ATOM 756 C C . GLY A 1 97 ? 9.836 -16.713 -11.277 1.00 83.25 97 GLY A C 1
ATOM 757 O O . GLY A 1 97 ? 10.688 -17.561 -11.019 1.00 83.25 97 GLY A O 1
ATOM 758 N N . GLY A 1 98 ? 8.525 -16.949 -11.144 1.00 85.31 98 GLY A N 1
ATOM 759 C CA . GLY A 1 98 ? 7.958 -18.242 -10.737 1.00 85.31 98 GLY A CA 1
ATOM 760 C C . GLY A 1 98 ? 8.043 -18.547 -9.238 1.00 85.31 98 GLY A C 1
ATOM 761 O O . GLY A 1 98 ? 7.751 -19.670 -8.835 1.00 85.31 98 GLY A O 1
ATOM 762 N N . ARG A 1 99 ? 8.442 -17.578 -8.406 1.00 90.12 99 ARG A N 1
ATOM 763 C CA . ARG A 1 99 ? 8.424 -17.695 -6.943 1.00 90.12 99 ARG A CA 1
ATOM 764 C C . ARG A 1 99 ? 7.403 -16.735 -6.355 1.00 90.12 99 ARG A C 1
ATOM 766 O O . ARG A 1 99 ? 7.329 -15.587 -6.788 1.00 90.12 99 ARG A O 1
ATOM 773 N N . GLU A 1 100 ? 6.672 -17.197 -5.348 1.00 94.50 100 GLU A N 1
ATOM 774 C CA . GLU A 1 100 ? 5.832 -16.324 -4.533 1.00 94.50 100 GLU A CA 1
ATOM 775 C C . GLU A 1 100 ? 6.707 -15.384 -3.709 1.00 94.50 100 GLU A C 1
ATOM 777 O O . GLU A 1 100 ? 7.739 -15.778 -3.158 1.00 94.50 100 GLU A O 1
ATOM 782 N N . GLN A 1 101 ? 6.309 -14.124 -3.681 1.00 94.31 101 GLN A N 1
ATOM 783 C CA . GLN A 1 101 ? 6.900 -13.046 -2.910 1.00 94.31 101 GLN A CA 1
ATOM 784 C C . GLN A 1 101 ? 5.769 -12.296 -2.209 1.00 94.31 101 GLN A C 1
ATOM 786 O O . GLN A 1 101 ? 4.626 -12.303 -2.669 1.00 94.31 101 GLN A O 1
ATOM 791 N N . HIS A 1 102 ? 6.092 -11.633 -1.103 1.00 95.88 102 HIS A N 1
ATOM 792 C CA . HIS A 1 102 ? 5.101 -10.945 -0.286 1.00 95.88 102 HIS A CA 1
ATOM 793 C C . HIS A 1 102 ? 5.508 -9.496 -0.031 1.00 95.88 102 HIS A C 1
ATOM 795 O O . HIS A 1 102 ? 6.689 -9.200 0.157 1.00 95.88 102 HIS A O 1
ATOM 801 N N . ILE A 1 103 ? 4.520 -8.606 0.007 1.00 96.56 103 ILE A N 1
ATOM 802 C CA . ILE A 1 103 ? 4.639 -7.250 0.542 1.00 96.56 103 ILE A CA 1
ATOM 803 C C . ILE A 1 103 ? 3.588 -7.094 1.631 1.00 96.56 103 ILE A C 1
ATOM 805 O O . ILE A 1 103 ? 2.436 -7.484 1.449 1.00 96.56 103 ILE A O 1
ATOM 809 N N . ILE A 1 104 ? 3.996 -6.510 2.753 1.00 97.00 104 ILE A N 1
ATOM 810 C CA . ILE A 1 104 ? 3.077 -6.037 3.780 1.00 97.00 104 ILE A CA 1
ATOM 811 C C . ILE A 1 104 ? 2.996 -4.523 3.638 1.00 97.00 104 ILE A C 1
ATOM 813 O O . ILE A 1 104 ? 4.007 -3.834 3.777 1.00 97.00 104 ILE A O 1
ATOM 817 N N . TYR A 1 105 ? 1.804 -4.013 3.342 1.00 96.88 105 TYR A N 1
ATOM 818 C CA . TYR A 1 105 ? 1.524 -2.586 3.424 1.00 96.88 105 TYR A CA 1
ATOM 819 C C . TYR A 1 105 ? 0.827 -2.287 4.744 1.00 96.88 105 TYR A C 1
ATOM 821 O O . TYR A 1 105 ? -0.208 -2.876 5.054 1.00 96.88 105 TYR A O 1
ATOM 829 N N . THR A 1 106 ? 1.374 -1.326 5.477 1.00 96.56 106 THR A N 1
ATOM 830 C CA . THR A 1 106 ? 0.731 -0.738 6.650 1.00 96.56 106 THR A CA 1
ATOM 831 C C . THR A 1 106 ? 0.187 0.621 6.241 1.00 96.56 106 THR A C 1
ATOM 833 O O . THR A 1 106 ? 0.953 1.540 5.942 1.00 96.56 106 THR A O 1
ATOM 836 N N . TRP A 1 107 ? -1.136 0.746 6.188 1.00 97.19 107 TRP A N 1
ATOM 837 C CA . TRP A 1 107 ? -1.806 2.013 5.918 1.00 97.19 107 TRP A CA 1
ATOM 838 C C . TRP A 1 107 ? -2.342 2.584 7.226 1.00 97.19 107 TRP A C 1
ATOM 840 O O . TRP A 1 107 ? -3.123 1.934 7.917 1.00 97.19 107 TRP A O 1
ATOM 850 N N . GLN A 1 108 ? -1.918 3.797 7.565 1.00 96.50 108 GLN A N 1
ATOM 851 C CA . GLN A 1 108 ? -2.266 4.456 8.821 1.00 96.50 108 GLN A CA 1
ATOM 852 C C . GLN A 1 108 ? -3.121 5.681 8.523 1.00 96.50 108 GLN A C 1
ATOM 854 O O . GLN A 1 108 ? -2.666 6.626 7.869 1.00 96.50 108 GLN A O 1
ATOM 859 N N . GLY A 1 109 ? -4.375 5.646 8.969 1.00 96.06 109 GLY A N 1
ATOM 860 C CA . GLY A 1 109 ? -5.310 6.740 8.772 1.00 96.06 109 GLY A CA 1
ATOM 861 C C . GLY A 1 109 ? -4.859 8.000 9.504 1.00 96.06 109 GLY A C 1
ATOM 862 O O . GLY A 1 109 ? -4.423 7.957 10.647 1.00 96.06 109 GLY A O 1
ATOM 863 N N . LEU A 1 110 ? -5.006 9.163 8.868 1.00 95.94 110 LEU A N 1
ATOM 864 C CA . LEU A 1 110 ? -4.609 10.445 9.467 1.00 95.94 110 LEU A CA 1
ATOM 865 C C . LEU A 1 110 ? -5.344 10.763 10.788 1.00 95.94 110 LEU A C 1
ATOM 867 O O . LEU A 1 110 ? -4.868 11.572 11.579 1.00 95.94 110 LEU A O 1
ATOM 871 N N . LYS A 1 111 ? -6.529 10.180 10.992 1.00 94.94 111 LYS A N 1
ATOM 872 C CA . LYS A 1 111 ? -7.400 10.388 12.155 1.00 94.94 111 LYS A CA 1
ATOM 873 C C . LYS A 1 111 ? -7.539 9.128 13.020 1.00 94.94 111 LYS A C 1
ATOM 875 O O . LYS A 1 111 ? -8.455 9.100 13.838 1.00 94.94 111 LYS A O 1
ATOM 880 N N . CYS A 1 112 ? -6.701 8.107 12.823 1.00 93.06 112 CYS A N 1
ATOM 881 C CA . CYS A 1 112 ? -6.719 6.923 13.678 1.00 93.06 112 CYS A CA 1
ATOM 882 C C . CYS A 1 112 ? -6.297 7.270 15.106 1.00 93.06 112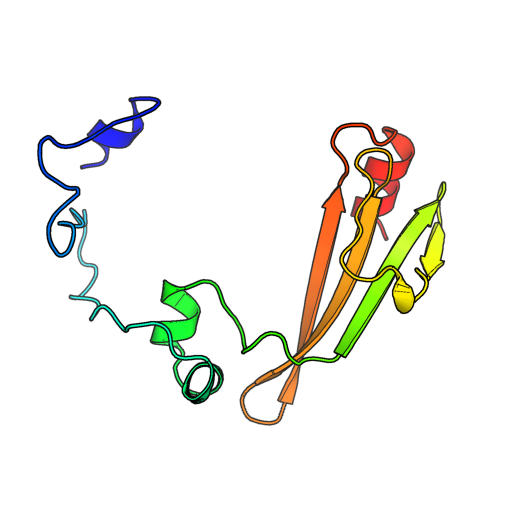 CYS A C 1
ATOM 884 O O . CYS A 1 112 ? -5.636 8.289 15.356 1.00 93.06 112 CYS A O 1
ATOM 886 N N . THR A 1 113 ? -6.671 6.423 16.058 1.00 91.88 113 THR A N 1
ATOM 887 C CA . THR A 1 113 ? -6.223 6.605 17.436 1.00 91.88 113 THR A CA 1
ATOM 888 C C . THR A 1 113 ? -4.753 6.195 17.585 1.00 91.88 113 THR A C 1
ATOM 890 O O . THR A 1 113 ? -4.175 5.494 16.748 1.00 91.88 113 THR A O 1
ATOM 893 N N . GLN A 1 114 ? -4.089 6.681 18.637 1.00 90.94 114 GLN A N 1
ATOM 894 C CA . GLN A 1 114 ? -2.663 6.408 18.849 1.00 90.94 114 GLN A CA 1
ATOM 895 C C . GLN A 1 114 ? -2.394 4.934 19.193 1.00 90.94 114 GLN A C 1
ATOM 897 O O . GLN A 1 114 ? -1.347 4.391 18.832 1.00 90.94 114 GLN A O 1
ATOM 902 N N . ASP A 1 115 ? -3.331 4.292 19.886 1.00 90.00 115 ASP A N 1
ATOM 903 C CA . ASP A 1 115 ? -3.304 2.864 20.182 1.00 90.00 115 ASP A CA 1
ATOM 904 C C . ASP A 1 115 ? -3.430 2.029 18.904 1.00 90.00 115 ASP A C 1
ATOM 906 O O . ASP A 1 115 ? -2.578 1.173 18.681 1.00 90.00 115 ASP A O 1
ATOM 910 N N . GLU A 1 116 ? -4.362 2.351 18.002 1.00 87.75 116 GLU A N 1
ATOM 911 C CA . GLU A 1 116 ? -4.481 1.680 16.698 1.00 87.75 116 GLU A CA 1
ATOM 912 C C . GLU A 1 116 ? -3.253 1.903 15.810 1.00 87.75 116 GLU A C 1
ATOM 914 O O . GLU A 1 116 ? -2.787 0.985 15.133 1.00 87.75 116 GLU A O 1
ATOM 919 N N . LEU A 1 117 ? -2.681 3.112 15.828 1.00 90.06 117 LEU A N 1
ATOM 920 C CA . LEU A 1 117 ? -1.435 3.408 15.121 1.00 90.06 117 LEU A CA 1
ATOM 921 C C . LEU A 1 117 ? -0.296 2.518 15.632 1.00 90.06 117 LEU A C 1
ATOM 923 O O . LEU A 1 117 ? 0.435 1.928 14.835 1.00 90.06 117 LEU A O 1
ATOM 927 N N . THR A 1 118 ? -0.178 2.375 16.953 1.00 89.94 118 THR A N 1
ATOM 928 C CA . THR A 1 118 ? 0.850 1.536 17.586 1.00 89.94 118 THR A CA 1
ATOM 929 C C . THR A 1 118 ? 0.614 0.055 17.296 1.00 89.94 118 THR A C 1
ATOM 931 O O . THR A 1 118 ? 1.548 -0.644 16.903 1.00 89.94 118 THR A O 1
ATOM 934 N N . ALA A 1 119 ? -0.629 -0.414 17.421 1.00 90.38 119 ALA A N 1
ATOM 935 C CA . ALA A 1 119 ? -1.007 -1.789 17.117 1.00 90.38 119 ALA A CA 1
ATOM 936 C C . ALA A 1 119 ? -0.717 -2.136 15.650 1.00 90.38 119 ALA A C 1
ATOM 938 O O . ALA A 1 119 ? -0.104 -3.164 15.379 1.00 90.38 119 ALA A O 1
ATOM 939 N N . SER A 1 120 ? -1.033 -1.241 14.706 1.00 90.56 120 SER A N 1
ATOM 940 C CA . SER A 1 120 ? -0.750 -1.442 13.275 1.00 90.56 120 SER A CA 1
ATOM 941 C C . SER A 1 120 ? 0.737 -1.577 12.935 1.00 90.56 120 SER A C 1
ATOM 943 O O . SER A 1 120 ? 1.079 -2.176 11.923 1.00 90.56 120 SER A O 1
ATOM 945 N N . ALA A 1 121 ? 1.624 -0.999 13.748 1.00 89.12 121 ALA A N 1
ATOM 946 C CA . ALA A 1 121 ? 3.067 -1.115 13.558 1.00 89.12 121 ALA A CA 1
ATOM 947 C C . ALA A 1 121 ? 3.648 -2.384 14.207 1.00 89.12 121 ALA A C 1
ATOM 949 O O . ALA A 1 121 ? 4.752 -2.796 13.856 1.00 89.12 121 ALA A O 1
ATOM 950 N N . PHE A 1 122 ? 2.936 -2.965 15.177 1.00 89.62 122 PHE A N 1
ATOM 951 C CA . PHE A 1 122 ? 3.359 -4.161 15.904 1.00 89.62 122 PHE A CA 1
ATOM 952 C C . PHE A 1 122 ? 2.851 -5.468 15.268 1.00 89.62 122 PHE A C 1
ATOM 954 O O . PHE A 1 122 ? 3.552 -6.478 15.330 1.00 89.62 122 PHE A O 1
ATOM 961 N N . LEU A 1 123 ? 1.638 -5.446 14.704 1.00 83.69 123 LEU A N 1
ATOM 962 C CA . LEU A 1 123 ? 0.941 -6.578 14.070 1.00 83.69 123 LEU A CA 1
ATOM 963 C C . LEU A 1 123 ? 1.468 -6.922 12.667 1.00 83.69 123 LEU A C 1
ATOM 965 O O . LEU A 1 123 ? 1.358 -8.120 12.297 1.00 83.69 123 LEU A O 1
#

Secondary structure (DSSP, 8-state):
-GGGGGSSS---TTTTSSS------SS---PPP----HHHHTT-HHHHHHHT-SS-S-SEEEEEEEETTEEEEPPGGGTT---TTSEEEEEEEEEETTEEEEEEEEEE-TT--HHHHHHHHH-

Foldseek 3Di:
DVVQVVDPDDDDPPQVDDDHDDPDDDDDDPLDDDDDDQVCQLPDPSNCVVVVHNHNQPFDKWKWKQDQQDTHTDDPVCPPPDDLQTKMWMWTWDDHPNDIDIDIDIGHRPNYDPRRVVSSVVD

pLDDT: mean 85.45, std 13.18, range [45.34, 98.12]